Protein AF-A0A849QMI7-F1 (afdb_monomer_lite)

Radius of gyration: 15.07 Å; chains: 1; bounding box: 29×27×34 Å

pLDDT: mean 87.71, std 9.1, range [49.53, 95.94]

Structure (mmCIF, N/CA/C/O backbone):
data_AF-A0A849QMI7-F1
#
_entry.id   AF-A0A849QMI7-F1
#
loop_
_atom_site.group_PDB
_atom_site.id
_atom_site.type_symbol
_atom_site.label_atom_id
_atom_site.label_alt_id
_atom_site.label_comp_id
_atom_site.label_asym_id
_atom_site.label_entity_id
_atom_site.label_seq_id
_atom_site.pdbx_PDB_ins_code
_atom_site.Cartn_x
_atom_site.Cartn_y
_atom_site.Cartn_z
_at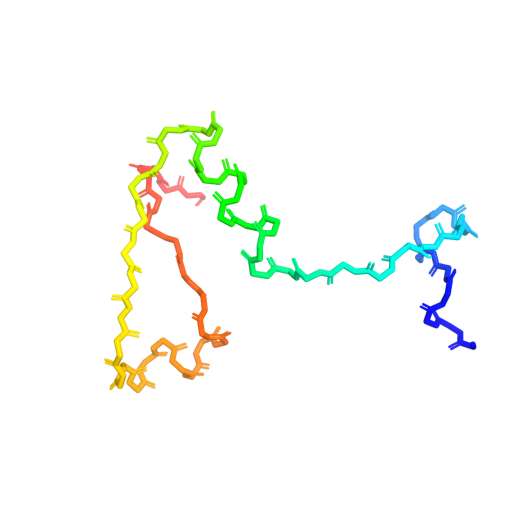om_site.occupancy
_atom_site.B_iso_or_equiv
_atom_site.auth_seq_id
_atom_site.auth_comp_id
_atom_site.auth_asym_id
_atom_site.auth_atom_id
_atom_site.pdbx_PDB_model_num
ATOM 1 N N . GLY A 1 1 ? 12.676 -8.320 -20.200 1.00 49.53 1 GLY A N 1
ATOM 2 C CA . GLY A 1 1 ? 11.712 -7.947 -21.268 1.00 49.53 1 GLY A CA 1
ATOM 3 C C . GLY A 1 1 ? 10.526 -7.247 -20.646 1.00 49.53 1 GLY A C 1
ATOM 4 O O . GLY A 1 1 ? 9.921 -7.867 -19.795 1.00 49.53 1 GLY A O 1
ATOM 5 N N . VAL A 1 2 ? 10.261 -5.977 -20.991 1.00 53.41 2 VAL A N 1
ATOM 6 C CA . VAL A 1 2 ? 9.290 -5.009 -20.391 1.00 53.41 2 VAL A CA 1
ATOM 7 C C . VAL A 1 2 ? 9.345 -4.827 -18.853 1.00 53.41 2 VAL A C 1
ATOM 9 O O . VAL A 1 2 ? 9.080 -3.734 -18.378 1.00 53.41 2 VAL A O 1
ATOM 12 N N . LYS A 1 3 ? 9.785 -5.824 -18.078 1.00 61.41 3 LYS A N 1
ATOM 13 C CA . LYS A 1 3 ? 9.883 -5.843 -16.612 1.00 61.41 3 LYS A CA 1
ATOM 14 C C . LYS A 1 3 ? 11.125 -5.169 -16.017 1.00 61.41 3 LYS A C 1
ATOM 16 O O . LYS A 1 3 ? 11.218 -5.102 -14.808 1.00 61.41 3 LYS A O 1
ATOM 21 N N . ASP A 1 4 ? 12.052 -4.664 -16.831 1.00 78.56 4 ASP A N 1
ATOM 22 C CA . ASP A 1 4 ? 13.339 -4.128 -16.337 1.00 78.56 4 ASP A CA 1
ATOM 23 C C . ASP A 1 4 ? 13.487 -2.617 -16.578 1.00 78.56 4 ASP A C 1
ATOM 25 O O . ASP A 1 4 ? 14.539 -2.033 -16.306 1.00 78.56 4 ASP A O 1
ATOM 29 N N . LYS A 1 5 ? 12.456 -1.972 -17.143 1.00 88.44 5 LYS A N 1
ATOM 30 C CA . LYS A 1 5 ? 12.470 -0.549 -17.500 1.00 88.44 5 LYS A CA 1
ATOM 31 C C . LYS A 1 5 ? 11.174 0.149 -17.105 1.00 88.44 5 LYS A C 1
ATOM 33 O O . LYS A 1 5 ? 10.090 -0.389 -17.297 1.00 88.44 5 LYS A O 1
ATOM 38 N N . CYS A 1 6 ? 11.301 1.375 -16.610 1.00 86.12 6 CYS A N 1
ATOM 39 C CA . CYS A 1 6 ? 10.178 2.215 -16.225 1.00 86.12 6 CYS A CA 1
ATOM 40 C C . CYS A 1 6 ? 9.382 2.628 -17.476 1.00 86.12 6 CYS A C 1
ATOM 42 O O . CYS A 1 6 ? 9.986 3.164 -18.412 1.00 86.12 6 CYS A O 1
ATOM 44 N N . PRO A 1 7 ? 8.048 2.454 -17.505 1.00 88.75 7 PRO A N 1
ATOM 45 C CA . PRO A 1 7 ? 7.232 2.806 -18.669 1.00 88.75 7 PRO A CA 1
ATOM 46 C C . PRO A 1 7 ? 7.148 4.320 -18.923 1.00 88.75 7 PRO A C 1
ATOM 48 O O . PRO A 1 7 ? 6.778 4.725 -20.019 1.00 88.75 7 PRO A O 1
ATOM 51 N N . TYR A 1 8 ? 7.507 5.155 -17.942 1.00 89.44 8 TYR A N 1
ATOM 52 C CA . TYR A 1 8 ? 7.414 6.615 -18.045 1.00 89.44 8 TYR A CA 1
ATOM 53 C C . TYR A 1 8 ? 8.714 7.287 -18.504 1.00 89.44 8 TYR A C 1
ATOM 55 O O . TYR A 1 8 ? 8.664 8.252 -19.259 1.00 89.44 8 TYR A O 1
ATOM 63 N N . CYS A 1 9 ? 9.878 6.797 -18.063 1.00 92.75 9 CYS A N 1
ATOM 64 C CA . CYS A 1 9 ? 11.175 7.421 -18.368 1.00 92.75 9 CYS A CA 1
ATOM 65 C C . CYS A 1 9 ? 12.188 6.489 -19.050 1.00 92.75 9 CYS A C 1
ATOM 67 O O . CYS A 1 9 ? 13.266 6.933 -19.432 1.00 92.75 9 CYS A O 1
ATOM 69 N N . GLY A 1 10 ? 11.882 5.196 -19.198 1.00 89.19 10 GLY A N 1
ATOM 70 C CA . GLY A 1 10 ? 12.758 4.214 -19.847 1.00 89.19 10 GLY A CA 1
ATOM 71 C C . GLY A 1 10 ? 13.997 3.798 -19.041 1.00 89.19 10 GLY A C 1
ATOM 72 O O . GLY A 1 10 ? 14.733 2.912 -19.487 1.00 89.19 10 GLY A O 1
ATOM 73 N N . SER A 1 11 ? 14.225 4.395 -17.866 1.00 91.50 11 SER A N 1
ATOM 74 C CA . SER A 1 11 ? 15.299 4.028 -16.935 1.00 91.50 11 SER A CA 1
ATOM 75 C C . SER A 1 11 ? 15.131 2.611 -16.394 1.00 91.50 11 SER A C 1
ATOM 77 O O . SER A 1 11 ? 14.025 2.072 -16.383 1.00 91.50 11 SER A O 1
ATOM 79 N N . ARG A 1 12 ? 16.230 2.013 -15.918 1.00 91.75 12 ARG A N 1
ATOM 80 C CA . ARG A 1 12 ? 16.198 0.709 -15.241 1.00 91.75 12 ARG A CA 1
ATOM 81 C C . ARG A 1 12 ? 15.367 0.789 -13.960 1.00 91.75 12 ARG A C 1
ATOM 83 O O . ARG A 1 12 ? 15.454 1.792 -13.256 1.00 91.75 12 ARG A O 1
ATOM 90 N N . ILE A 1 13 ? 14.589 -0.253 -13.684 1.00 89.38 13 ILE A N 1
ATOM 91 C CA . ILE A 1 13 ? 13.879 -0.402 -12.408 1.00 89.38 13 ILE A CA 1
ATOM 92 C C . ILE A 1 13 ? 14.619 -1.380 -11.503 1.00 89.38 13 ILE A C 1
ATOM 94 O O . ILE A 1 13 ? 15.332 -2.259 -11.991 1.00 89.38 13 ILE A O 1
ATOM 98 N N . SER A 1 14 ? 14.436 -1.202 -10.201 1.00 85.31 14 SER A N 1
ATOM 99 C CA . SER A 1 14 ? 14.902 -2.128 -9.173 1.00 85.31 14 SER A CA 1
ATOM 100 C C . SER A 1 14 ? 13.712 -2.922 -8.649 1.00 85.31 14 SER A C 1
ATOM 102 O O . SER A 1 14 ? 12.619 -2.374 -8.507 1.00 85.31 14 SER A O 1
ATOM 104 N N . GLU A 1 15 ? 13.926 -4.204 -8.377 1.00 86.81 15 GLU A N 1
ATOM 105 C CA . GLU A 1 15 ? 12.962 -5.033 -7.657 1.00 86.81 15 GLU A CA 1
ATOM 106 C C . GLU A 1 15 ? 13.029 -4.700 -6.161 1.00 86.81 15 GLU A C 1
ATOM 108 O O . GLU A 1 15 ? 14.123 -4.522 -5.622 1.00 86.81 15 GLU A O 1
ATOM 113 N N . VAL A 1 16 ? 11.867 -4.569 -5.520 1.00 88.50 16 VAL A N 1
ATOM 114 C CA . VAL A 1 16 ? 11.724 -4.223 -4.097 1.00 88.50 16 VAL A CA 1
ATOM 115 C C . VAL A 1 16 ? 10.559 -4.997 -3.483 1.00 88.50 16 VAL A C 1
ATOM 117 O O . VAL A 1 16 ? 9.620 -5.366 -4.199 1.00 88.50 16 VAL A O 1
ATOM 120 N N . ASP A 1 17 ? 10.597 -5.212 -2.166 1.00 89.75 17 ASP A N 1
ATOM 121 C CA . ASP A 1 17 ? 9.441 -5.706 -1.416 1.00 89.75 17 ASP A CA 1
ATOM 122 C C . ASP A 1 17 ? 8.456 -4.554 -1.182 1.00 89.75 17 ASP A C 1
ATOM 124 O O . ASP A 1 17 ? 8.695 -3.629 -0.410 1.00 89.75 17 ASP A O 1
ATOM 128 N N . VAL A 1 18 ? 7.321 -4.608 -1.877 1.00 88.88 18 VAL A N 1
ATOM 129 C CA . VAL A 1 18 ? 6.309 -3.547 -1.831 1.00 88.88 18 VAL A CA 1
ATOM 130 C C . VAL A 1 18 ? 5.698 -3.397 -0.432 1.00 88.88 18 VAL A C 1
ATOM 132 O O . VAL A 1 18 ? 5.304 -2.292 -0.064 1.00 88.88 18 VAL A O 1
ATOM 135 N N . ILE A 1 19 ? 5.606 -4.472 0.354 1.00 89.3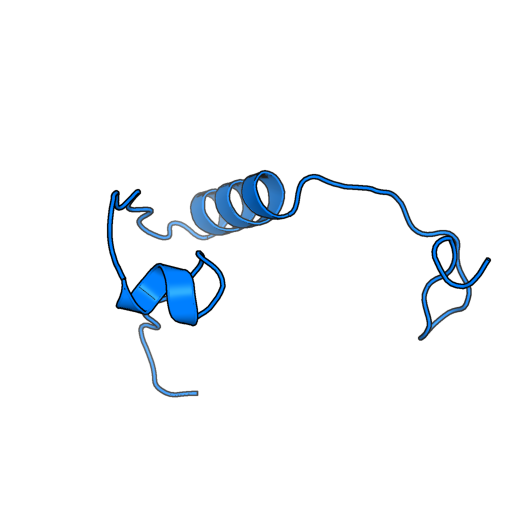8 19 ILE A N 1
ATOM 136 C CA . ILE A 1 19 ? 5.026 -4.420 1.700 1.00 89.38 19 ILE A CA 1
ATOM 137 C C . ILE A 1 19 ? 5.967 -3.681 2.648 1.00 89.38 19 ILE A C 1
ATOM 139 O O . ILE A 1 19 ? 5.516 -2.811 3.396 1.00 89.38 19 ILE A O 1
ATOM 143 N N . GLU A 1 20 ? 7.262 -3.986 2.582 1.00 91.19 20 GLU A N 1
ATOM 144 C CA . GLU A 1 20 ? 8.286 -3.328 3.395 1.00 91.19 20 GLU A CA 1
ATOM 145 C C . GLU A 1 20 ? 8.339 -1.823 3.104 1.00 91.19 20 GLU A C 1
ATOM 147 O O . GLU A 1 20 ? 8.208 -1.012 4.020 1.00 91.19 20 GLU A O 1
ATOM 152 N N . GLU A 1 21 ? 8.372 -1.439 1.827 1.00 92.94 21 GLU A N 1
ATOM 153 C CA . GLU A 1 21 ? 8.384 -0.030 1.409 1.00 92.94 21 GLU A CA 1
ATOM 154 C C . GLU A 1 21 ? 7.144 0.746 1.898 1.00 92.94 21 GLU A C 1
ATOM 156 O O . GLU A 1 21 ? 7.239 1.904 2.319 1.00 92.94 21 GLU A O 1
ATOM 161 N N . ILE A 1 22 ? 5.960 0.120 1.887 1.00 91.94 22 ILE A N 1
ATOM 162 C CA . ILE A 1 22 ? 4.726 0.737 2.402 1.00 91.94 22 ILE A CA 1
ATOM 163 C C . ILE A 1 22 ? 4.793 0.914 3.925 1.00 91.94 22 ILE A C 1
ATOM 165 O O . ILE A 1 22 ? 4.380 1.961 4.433 1.00 91.94 22 ILE A O 1
ATOM 169 N N . ILE A 1 23 ? 5.310 -0.079 4.655 1.00 91.56 23 ILE 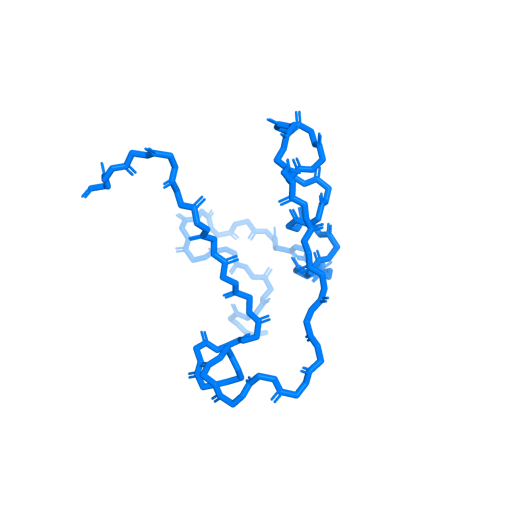A N 1
ATOM 170 C CA . ILE A 1 23 ? 5.487 -0.013 6.113 1.00 91.56 23 ILE A CA 1
ATOM 171 C C . ILE A 1 23 ? 6.466 1.103 6.474 1.00 91.56 23 ILE A C 1
ATOM 173 O O . ILE A 1 23 ? 6.154 1.931 7.333 1.00 91.56 23 ILE A O 1
ATOM 177 N N . GLU A 1 24 ? 7.614 1.176 5.800 1.00 93.25 24 GLU A N 1
ATOM 178 C CA . GLU A 1 24 ? 8.598 2.238 6.012 1.00 93.25 24 GLU A CA 1
ATOM 179 C C . GLU A 1 24 ? 8.001 3.619 5.744 1.00 93.25 24 GLU A C 1
ATOM 181 O O . GLU A 1 24 ? 8.185 4.556 6.529 1.00 93.25 24 GLU A O 1
ATOM 186 N N . PHE A 1 25 ? 7.239 3.756 4.658 1.00 93.31 25 PHE A N 1
ATOM 187 C CA . PHE A 1 25 ? 6.551 4.999 4.343 1.00 93.31 25 PHE A CA 1
ATOM 188 C C . PHE A 1 25 ? 5.565 5.392 5.449 1.00 93.31 25 PHE A C 1
ATOM 190 O O . PHE A 1 25 ? 5.617 6.523 5.935 1.00 93.31 25 PHE A O 1
ATOM 197 N N . ALA A 1 26 ? 4.722 4.458 5.897 1.00 93.06 26 ALA A N 1
ATOM 198 C CA . ALA A 1 26 ? 3.747 4.681 6.960 1.00 93.06 26 ALA A CA 1
ATOM 199 C C . ALA A 1 26 ? 4.413 5.083 8.289 1.00 93.06 26 ALA A C 1
ATOM 201 O O . ALA A 1 26 ? 3.961 6.025 8.946 1.00 93.06 26 ALA A O 1
ATOM 202 N N . GLN A 1 27 ? 5.527 4.446 8.661 1.00 93.06 27 GLN A N 1
ATOM 203 C CA . GLN A 1 27 ? 6.308 4.823 9.844 1.00 93.06 27 GLN A CA 1
ATOM 204 C C . GLN A 1 27 ? 6.866 6.245 9.723 1.00 93.06 27 GLN A C 1
ATOM 206 O O . GLN A 1 27 ? 6.728 7.049 10.648 1.00 93.06 27 GLN A O 1
ATOM 211 N N . ARG A 1 28 ? 7.445 6.591 8.566 1.00 95.94 28 ARG A N 1
ATOM 212 C CA . ARG A 1 28 ? 8.005 7.928 8.301 1.00 95.94 28 ARG A CA 1
ATOM 213 C C . ARG A 1 28 ? 6.951 9.030 8.341 1.00 95.94 28 ARG A C 1
ATOM 215 O O . ARG A 1 28 ? 7.278 10.161 8.695 1.00 95.94 28 ARG A O 1
ATOM 222 N N . THR A 1 29 ? 5.705 8.724 7.987 1.00 93.56 29 THR A N 1
ATOM 223 C CA . THR A 1 29 ? 4.592 9.682 8.021 1.00 93.56 29 THR A CA 1
ATOM 224 C C . THR A 1 29 ? 3.838 9.707 9.349 1.00 93.56 29 THR A C 1
ATOM 226 O O . THR A 1 29 ? 2.890 10.483 9.485 1.00 93.56 29 THR A O 1
ATOM 229 N N . GLY A 1 30 ? 4.239 8.894 10.334 1.00 93.56 30 GLY A N 1
ATOM 230 C CA . GLY A 1 30 ? 3.554 8.792 11.624 1.00 93.56 30 GLY A CA 1
ATOM 231 C C . GLY A 1 30 ? 2.163 8.161 11.516 1.00 93.56 30 GLY A C 1
ATOM 232 O O . GLY A 1 30 ? 1.256 8.518 12.266 1.00 93.56 30 GLY A O 1
ATOM 233 N N . THR A 1 31 ? 1.972 7.268 10.547 1.00 95.06 31 THR A N 1
ATOM 234 C CA . THR A 1 31 ? 0.727 6.531 10.330 1.00 95.06 31 THR A CA 1
ATOM 235 C C . THR A 1 31 ? 0.680 5.305 11.238 1.00 95.06 31 THR A C 1
ATOM 237 O O . THR A 1 31 ? 1.658 4.571 11.356 1.00 95.06 31 THR A O 1
ATOM 240 N N . THR A 1 32 ? -0.469 5.062 11.870 1.00 94.44 32 THR A N 1
ATOM 241 C CA . THR A 1 32 ? -0.718 3.820 12.612 1.00 94.44 32 THR A CA 1
ATOM 242 C C . THR A 1 32 ? -0.816 2.644 11.645 1.00 94.44 32 THR A C 1
ATOM 244 O O . THR A 1 32 ? -1.537 2.722 10.651 1.00 94.44 32 THR A O 1
ATOM 247 N N . ILE A 1 33 ? -0.104 1.561 11.951 1.00 93.38 33 ILE A N 1
ATOM 248 C CA . ILE A 1 33 ? -0.076 0.334 11.152 1.00 93.38 33 ILE A CA 1
ATOM 249 C C . ILE A 1 33 ? -0.744 -0.769 11.966 1.00 93.38 33 ILE A C 1
ATOM 251 O O . ILE A 1 33 ? -0.370 -0.995 13.116 1.00 93.38 33 ILE A O 1
ATOM 255 N N . GLU A 1 34 ? -1.704 -1.461 11.359 1.00 92.38 34 GLU A N 1
ATOM 256 C CA . GLU A 1 34 ? -2.353 -2.634 11.939 1.00 92.38 34 GLU A CA 1
ATOM 257 C C . GLU A 1 34 ? -2.225 -3.817 10.982 1.00 92.38 34 GLU A C 1
ATOM 259 O O . GLU A 1 34 ? -2.566 -3.718 9.802 1.00 92.38 34 GLU A O 1
ATOM 264 N N . PHE A 1 35 ? -1.726 -4.937 11.503 1.00 91.12 35 PHE A N 1
ATOM 265 C CA . PHE A 1 35 ? -1.689 -6.207 10.789 1.00 91.12 35 PHE A CA 1
ATOM 266 C C . PHE A 1 35 ? -2.952 -6.986 11.135 1.00 91.12 35 PHE A C 1
ATOM 268 O O . PHE A 1 35 ? -3.268 -7.168 12.310 1.00 91.12 35 PHE A O 1
ATOM 275 N N . VAL A 1 36 ? -3.677 -7.425 10.109 1.00 89.06 36 VAL A N 1
ATOM 276 C CA . VAL A 1 36 ? -4.942 -8.144 10.262 1.00 89.06 36 VAL A CA 1
ATOM 277 C C . VAL A 1 36 ? -4.803 -9.512 9.614 1.00 89.06 36 VAL A C 1
ATOM 279 O O . VAL A 1 36 ? -4.373 -9.618 8.466 1.00 89.06 36 VAL A O 1
ATOM 282 N N . GLU A 1 37 ? -5.180 -10.551 10.350 1.00 88.19 37 GLU A N 1
ATOM 283 C CA . GLU A 1 37 ? -5.238 -11.925 9.855 1.00 88.19 37 GLU A CA 1
ATOM 284 C C . GLU A 1 37 ? -6.673 -12.261 9.414 1.00 88.19 37 GLU A C 1
ATOM 286 O O . GLU A 1 37 ? -7.643 -11.755 9.978 1.00 88.19 37 GLU A O 1
ATOM 291 N N . ASP A 1 38 ? -6.809 -13.098 8.382 1.00 83.62 38 ASP A N 1
ATOM 292 C CA . ASP A 1 38 ? -8.081 -13.677 7.917 1.00 83.62 38 ASP A CA 1
ATOM 293 C C . ASP A 1 38 ? -9.221 -12.694 7.561 1.00 83.62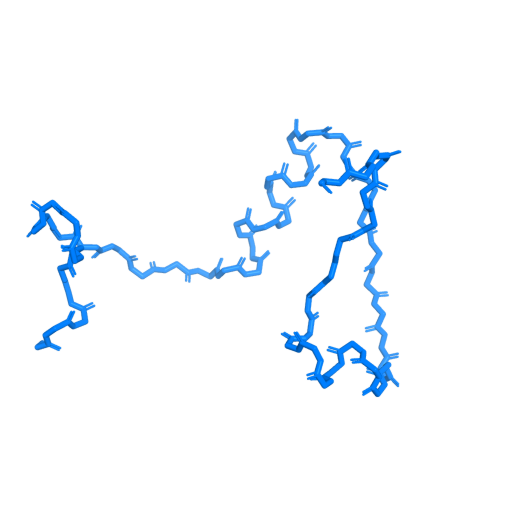 38 ASP A C 1
ATOM 295 O O . ASP A 1 38 ? -10.404 -13.054 7.559 1.00 83.62 38 ASP A O 1
ATOM 299 N N . ASP A 1 39 ? -8.899 -11.461 7.153 1.00 86.81 39 ASP A N 1
ATOM 300 C CA . ASP A 1 39 ? -9.904 -10.537 6.618 1.00 86.81 39 ASP A CA 1
ATOM 301 C C . ASP A 1 39 ? -10.193 -10.817 5.129 1.00 86.81 39 ASP A C 1
ATOM 303 O O . ASP A 1 39 ? -9.462 -10.426 4.211 1.00 86.81 39 ASP A O 1
ATOM 307 N N . LEU A 1 40 ? -11.328 -11.476 4.876 1.00 86.38 40 LEU A N 1
ATOM 308 C CA . LEU A 1 40 ? -11.801 -11.812 3.527 1.00 86.38 40 LEU A CA 1
ATOM 309 C C . LEU A 1 40 ? -12.058 -10.591 2.631 1.00 86.38 40 LEU A C 1
ATOM 311 O O . LEU A 1 40 ? -12.075 -10.730 1.405 1.00 86.38 40 LEU A O 1
ATOM 315 N N . ARG A 1 41 ? -12.329 -9.409 3.194 1.00 88.31 41 ARG A N 1
ATOM 316 C CA . ARG A 1 41 ? -12.535 -8.182 2.413 1.00 88.31 41 ARG A CA 1
ATOM 317 C C . ARG A 1 41 ? -11.195 -7.603 1.997 1.00 88.31 41 ARG A C 1
ATOM 319 O O . ARG A 1 41 ? -11.023 -7.312 0.817 1.00 88.31 41 ARG A O 1
ATOM 326 N N . LEU A 1 42 ? -10.249 -7.494 2.923 1.00 88.62 42 LEU A N 1
ATOM 327 C CA . LEU A 1 42 ? -8.903 -7.005 2.645 1.00 88.62 42 LEU A CA 1
ATOM 328 C C . LEU A 1 42 ? -8.186 -7.919 1.647 1.00 88.62 42 LEU A C 1
ATOM 330 O O . LEU A 1 42 ? -7.619 -7.429 0.672 1.00 88.62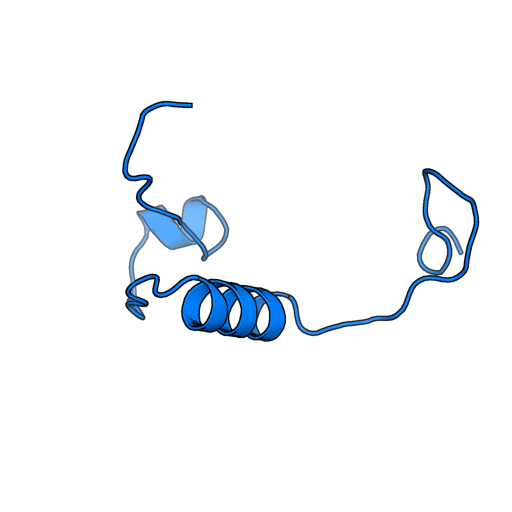 42 LEU A O 1
ATOM 334 N N . GLY A 1 43 ? -8.310 -9.241 1.802 1.00 87.81 43 GLY A N 1
ATOM 335 C CA . GLY A 1 43 ? -7.776 -10.209 0.841 1.00 87.81 43 GLY A CA 1
ATOM 336 C C . GLY A 1 43 ? -8.328 -10.013 -0.576 1.00 87.81 43 GLY A C 1
ATOM 337 O O . GLY A 1 43 ? -7.575 -10.056 -1.546 1.00 87.81 43 GLY A O 1
ATOM 338 N N . LYS A 1 44 ? -9.625 -9.697 -0.717 1.00 91.06 44 LYS A N 1
ATOM 339 C CA . LYS A 1 44 ? -10.239 -9.368 -2.021 1.00 91.06 44 LYS A CA 1
ATOM 340 C C . LYS A 1 44 ? -9.781 -8.024 -2.596 1.00 91.06 44 LYS A C 1
ATOM 342 O O . LYS A 1 44 ? -9.875 -7.836 -3.804 1.00 91.06 44 LYS A O 1
ATOM 347 N N . LEU A 1 45 ? -9.315 -7.104 -1.754 1.00 88.44 45 LEU A N 1
ATOM 348 C CA . LEU A 1 45 ? -8.821 -5.780 -2.146 1.00 88.44 45 LEU A CA 1
ATOM 349 C C . LEU A 1 45 ? -7.308 -5.754 -2.430 1.00 88.44 45 LEU A C 1
ATOM 351 O O . LEU A 1 45 ? -6.788 -4.707 -2.801 1.00 88.44 45 LEU A O 1
ATOM 355 N N . GLY A 1 46 ? -6.612 -6.889 -2.298 1.00 86.62 46 GLY A N 1
ATOM 356 C CA . GLY A 1 46 ? -5.175 -7.002 -2.568 1.00 86.62 46 GLY A CA 1
ATOM 357 C C . GLY A 1 46 ? -4.288 -7.062 -1.322 1.00 86.62 46 GLY A C 1
ATOM 358 O O . GLY A 1 46 ? -3.073 -6.973 -1.451 1.00 86.62 46 GLY A O 1
ATOM 359 N N . GLY A 1 47 ? -4.866 -7.224 -0.127 1.00 88.38 47 GLY A N 1
ATOM 360 C CA . GLY A 1 47 ? -4.127 -7.484 1.116 1.00 88.38 47 GLY A CA 1
ATOM 361 C C . GLY A 1 47 ? -3.581 -6.245 1.832 1.00 88.38 47 GLY A C 1
ATOM 362 O O . GLY A 1 47 ? -3.136 -6.361 2.967 1.00 88.38 47 GLY A O 1
ATOM 363 N N . VAL A 1 48 ? -3.656 -5.061 1.216 1.00 89.31 48 VAL A N 1
ATOM 364 C CA . VAL A 1 48 ? -3.202 -3.788 1.800 1.00 89.31 48 VAL A CA 1
ATOM 365 C C . VAL A 1 48 ? -4.278 -2.722 1.616 1.00 89.31 48 VAL A C 1
ATOM 367 O O . VAL A 1 48 ? -4.852 -2.584 0.537 1.00 89.31 48 VAL A O 1
ATOM 370 N N . GLY A 1 49 ? -4.554 -1.953 2.670 1.00 89.94 49 GLY A N 1
ATOM 371 C CA . GLY A 1 49 ? -5.551 -0.887 2.665 1.00 89.94 49 GLY A CA 1
ATOM 372 C C . GLY A 1 49 ? -5.133 0.287 3.544 1.00 89.94 49 GLY A C 1
ATOM 373 O O . GLY A 1 49 ? -4.335 0.131 4.464 1.00 89.94 49 GLY A O 1
ATOM 374 N N . GLY A 1 50 ? -5.673 1.471 3.254 1.00 91.00 50 GLY A N 1
ATOM 375 C CA . GLY A 1 50 ? -5.390 2.690 4.008 1.00 91.00 50 GLY A CA 1
ATOM 376 C C . GLY A 1 50 ? -6.671 3.413 4.401 1.00 91.00 50 GLY A C 1
ATOM 377 O O . GLY A 1 50 ? -7.503 3.723 3.548 1.00 91.00 50 GLY A O 1
ATOM 378 N N . LEU A 1 51 ? -6.815 3.716 5.691 1.00 91.50 51 LEU A N 1
ATOM 379 C CA . LEU A 1 51 ? -7.860 4.606 6.192 1.00 91.50 51 LEU A CA 1
ATOM 380 C C . LEU A 1 51 ? -7.338 6.044 6.170 1.00 91.50 51 LEU A C 1
ATOM 382 O O . LEU A 1 51 ? -6.475 6.430 6.958 1.00 91.50 51 LEU A O 1
ATOM 386 N N . LEU A 1 52 ? -7.841 6.838 5.226 1.00 92.06 52 LEU A N 1
ATOM 387 C CA . LEU A 1 52 ? -7.405 8.218 5.040 1.00 92.06 52 LEU A CA 1
ATOM 388 C C . LEU A 1 52 ? -8.106 9.161 6.023 1.00 92.06 52 LEU A C 1
ATOM 390 O O . LEU A 1 52 ? -9.291 9.018 6.313 1.00 92.06 52 LEU A O 1
ATOM 394 N N . ARG A 1 53 ? -7.376 10.181 6.488 1.00 91.88 53 ARG A N 1
ATOM 395 C CA . ARG A 1 53 ? -7.918 11.217 7.389 1.00 91.88 53 ARG A CA 1
ATOM 396 C C . ARG A 1 53 ? -8.947 12.122 6.716 1.00 91.88 53 ARG A C 1
ATOM 398 O O . ARG A 1 53 ? -9.847 12.629 7.375 1.00 91.88 53 ARG A O 1
ATOM 405 N N . PHE A 1 54 ? -8.792 12.343 5.416 1.00 92.94 54 PHE A N 1
ATOM 406 C CA . PHE A 1 54 ? -9.659 13.205 4.624 1.00 92.94 54 PHE A CA 1
ATOM 407 C C . PHE A 1 54 ? -10.056 12.479 3.351 1.00 92.94 54 PHE A C 1
ATOM 409 O O . PHE A 1 54 ? -9.330 11.613 2.859 1.00 92.94 54 PHE A O 1
ATOM 416 N N . LYS A 1 55 ? -11.216 12.852 2.822 1.00 86.25 55 LYS A N 1
ATOM 417 C CA . LYS A 1 55 ? -11.695 12.333 1.551 1.00 86.25 55 LYS A CA 1
ATOM 418 C C . LYS A 1 55 ? -10.772 12.807 0.422 1.00 86.25 55 LYS A C 1
ATOM 420 O O . LYS A 1 55 ? -10.392 13.976 0.401 1.00 86.25 55 LYS A O 1
ATOM 425 N N . THR A 1 56 ? -10.420 11.885 -0.468 1.00 65.06 56 THR A N 1
ATOM 426 C CA . THR A 1 56 ? -9.727 12.167 -1.734 1.00 65.06 56 THR A CA 1
ATOM 427 C C . THR A 1 56 ? -10.712 12.644 -2.792 1.00 65.06 56 THR A C 1
ATOM 429 O O . THR A 1 56 ? -11.874 12.168 -2.776 1.00 65.06 56 THR A O 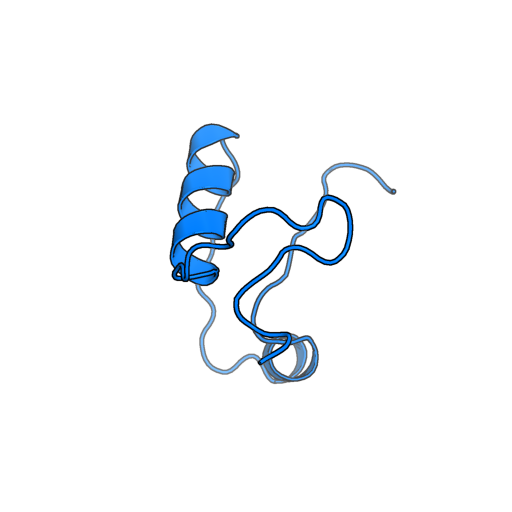1
#

Secondary structure (DSSP, 8-state):
--TTB-TTT-PBP----HHHHHHHHHHHTT------SS-HHHHHTTS-----SS--

Sequence (56 aa):
GVKDKCPYCGSRISEVDVIEEIIEFAQRTGTTIEFVEDDLRLGKLGGVGGLLRFKT

Foldseek 3Di:
DVQQADPPPRDGDDDDDPVVVVVVVCVVVVHDDDQDPPDPVCVVVPVDDDDDPDDD